Protein AF-A0A957FEI5-F1 (afdb_monomer)

Radius of gyration: 12.97 Å; Cα contacts (8 Å, |Δi|>4): 111; chains: 1; bounding box: 32×28×37 Å

Secondary structure (DSSP, 8-state):
-BEETTEE-S--------SS---S------GGG--SEEEEE-B--SSSS----TTTSS-PBPEETTEE-EEEEE----

Structure (mmCIF, N/CA/C/O backbone):
data_AF-A0A957FEI5-F1
#
_entry.id   AF-A0A957FEI5-F1
#
loop_
_atom_site.group_PDB
_atom_site.id
_atom_site.type_symbol
_atom_site.label_atom_id
_atom_site.label_alt_id
_atom_site.label_comp_id
_atom_site.label_asym_id
_atom_site.label_entity_id
_atom_site.label_seq_id
_atom_site.pdbx_PDB_ins_code
_atom_site.Cartn_x
_atom_site.Cartn_y
_atom_site.Cartn_z
_atom_site.occupancy
_atom_site.B_iso_or_equiv
_atom_site.auth_seq_id
_atom_site.auth_comp_id
_atom_site.auth_asym_id
_atom_site.auth_atom_id
_atom_site.pdbx_PDB_model_num
ATOM 1 N N . TYR A 1 1 ? -3.438 0.579 4.051 1.00 97.44 1 TYR A N 1
ATOM 2 C CA . TYR A 1 1 ? -4.366 1.715 3.936 1.00 97.44 1 TYR A CA 1
ATOM 3 C C . TYR A 1 1 ? -5.517 1.498 4.897 1.00 97.44 1 TYR A C 1
ATOM 5 O O . TYR A 1 1 ? -5.936 0.351 5.041 1.00 97.44 1 TYR A O 1
ATOM 13 N N . ALA A 1 2 ? -5.994 2.553 5.555 1.00 97.31 2 ALA A N 1
ATOM 14 C CA . ALA A 1 2 ? -7.262 2.519 6.283 1.00 97.31 2 ALA A CA 1
ATOM 15 C C . ALA A 1 2 ? -8.430 2.296 5.313 1.00 97.31 2 ALA A C 1
ATOM 17 O O . ALA A 1 2 ? -8.297 2.577 4.117 1.00 97.31 2 ALA A O 1
ATOM 18 N N . ASP A 1 3 ? -9.564 1.816 5.813 1.00 97.50 3 ASP A N 1
ATOM 19 C CA . ASP A 1 3 ? -10.818 1.879 5.072 1.00 97.50 3 ASP A CA 1
ATOM 20 C C . ASP A 1 3 ? -11.435 3.282 5.135 1.00 97.50 3 ASP A C 1
ATOM 22 O O . ASP A 1 3 ? -11.530 3.914 6.188 1.00 97.50 3 ASP A O 1
ATOM 26 N N . ALA A 1 4 ? -11.879 3.755 3.977 1.00 97.31 4 ALA A N 1
ATOM 27 C CA . ALA A 1 4 ? -12.656 4.963 3.781 1.00 97.31 4 ALA A CA 1
ATOM 28 C C . ALA A 1 4 ? -13.933 4.603 3.011 1.00 97.31 4 ALA A C 1
ATOM 30 O O . ALA A 1 4 ? -14.014 4.748 1.789 1.00 97.31 4 ALA A O 1
ATOM 31 N N . ALA A 1 5 ? -14.936 4.112 3.743 1.00 95.31 5 ALA A N 1
ATOM 32 C CA . ALA A 1 5 ? -16.241 3.719 3.210 1.00 95.31 5 ALA A CA 1
ATOM 33 C C . ALA A 1 5 ? -16.147 2.660 2.091 1.00 95.31 5 ALA A C 1
ATOM 35 O O . ALA A 1 5 ? -16.772 2.786 1.034 1.00 95.31 5 ALA A O 1
ATOM 36 N N . GLY A 1 6 ? -15.355 1.612 2.322 1.00 94.81 6 GLY A N 1
ATOM 37 C CA . GLY A 1 6 ? -15.136 0.510 1.382 1.00 94.81 6 GLY A CA 1
ATOM 38 C C . GLY A 1 6 ? -14.056 0.775 0.332 1.00 94.81 6 GLY A C 1
ATOM 39 O O . GLY A 1 6 ? -13.866 -0.047 -0.564 1.00 94.81 6 GLY A O 1
ATOM 40 N N . SER A 1 7 ? -13.366 1.914 0.406 1.00 95.88 7 SER A N 1
ATOM 41 C CA . SER A 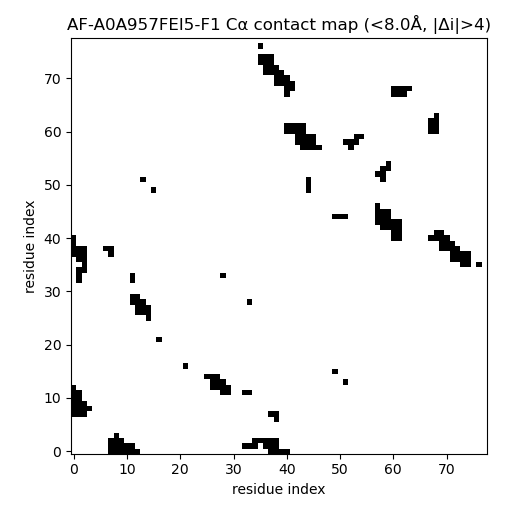1 7 ? -12.249 2.271 -0.476 1.00 95.88 7 SER A CA 1
ATOM 42 C C . SER A 1 7 ? -10.969 2.513 0.328 1.00 95.88 7 SER A C 1
ATOM 44 O O . SER A 1 7 ? -11.057 2.863 1.503 1.00 95.88 7 SER A O 1
ATOM 46 N N . PRO A 1 8 ? -9.774 2.379 -0.272 1.00 96.88 8 PRO A N 1
ATOM 47 C CA . PRO A 1 8 ? -8.533 2.754 0.398 1.00 96.88 8 PRO A CA 1
ATOM 48 C C . PRO A 1 8 ? -8.515 4.240 0.784 1.00 96.88 8 PRO A C 1
ATOM 50 O O . PRO A 1 8 ? -8.741 5.105 -0.063 1.00 96.88 8 PRO A O 1
ATOM 53 N N . GLY A 1 9 ? -8.242 4.516 2.059 1.00 96.56 9 GLY A N 1
ATOM 54 C CA . GLY A 1 9 ? -8.077 5.852 2.631 1.00 96.56 9 GLY A CA 1
ATOM 55 C C . GLY A 1 9 ? -6.610 6.195 2.888 1.00 96.56 9 GLY A C 1
ATOM 56 O O . GLY A 1 9 ? -5.779 6.117 1.988 1.00 96.56 9 GLY A O 1
ATOM 57 N N . ASP A 1 10 ? -6.284 6.559 4.127 1.00 96.75 10 ASP A N 1
ATOM 58 C CA . ASP A 1 10 ? -4.933 6.985 4.502 1.00 96.75 10 ASP A CA 1
ATOM 59 C C . ASP A 1 10 ? -3.919 5.830 4.518 1.00 96.75 10 ASP A C 1
ATOM 61 O O . ASP A 1 10 ? -4.239 4.667 4.799 1.00 96.75 10 ASP A O 1
ATOM 65 N N . ILE A 1 11 ? -2.655 6.157 4.244 1.00 96.44 11 ILE A N 1
ATOM 66 C CA . ILE A 1 11 ? -1.533 5.219 4.335 1.00 96.44 11 ILE A CA 1
ATOM 67 C C . ILE A 1 11 ? -1.148 5.062 5.804 1.00 96.44 11 ILE A C 1
ATOM 69 O O . ILE A 1 11 ? -0.722 6.011 6.450 1.00 96.44 11 ILE A O 1
ATOM 73 N N . LEU A 1 12 ? -1.276 3.841 6.322 1.00 96.69 12 LEU A N 1
ATOM 74 C CA . LEU A 1 12 ? -0.987 3.536 7.728 1.00 96.69 12 LEU A CA 1
ATOM 75 C C . LEU A 1 12 ? 0.435 3.019 7.957 1.00 96.69 12 LEU A C 1
ATOM 77 O O . LEU A 1 12 ? 0.917 3.023 9.085 1.00 96.69 12 LEU A O 1
ATOM 81 N N . GLY A 1 13 ? 1.079 2.513 6.908 1.00 95.69 13 GLY A N 1
ATOM 82 C CA . GLY A 1 13 ? 2.369 1.841 6.974 1.00 95.69 13 GLY A CA 1
ATOM 83 C C . GLY A 1 13 ? 2.710 1.163 5.652 1.00 95.69 13 GLY A C 1
ATOM 84 O O . GLY A 1 13 ? 1.838 0.971 4.801 1.00 95.69 13 GLY A O 1
ATOM 85 N N . GLN A 1 14 ? 3.981 0.809 5.493 1.00 96.50 14 GLN A N 1
ATOM 86 C CA . GLN A 1 14 ? 4.517 0.168 4.296 1.00 96.50 14 GLN A CA 1
ATOM 87 C C . GLN A 1 14 ? 5.666 -0.777 4.665 1.00 96.50 14 GLN A C 1
ATOM 89 O O . GLN A 1 14 ? 6.252 -0.665 5.744 1.00 96.50 14 GLN A O 1
ATOM 94 N N . THR A 1 15 ? 5.958 -1.721 3.775 1.00 96.31 15 THR A N 1
ATOM 95 C CA . THR A 1 15 ? 7.190 -2.511 3.809 1.00 96.31 15 THR A CA 1
ATOM 96 C C . THR A 1 15 ? 7.620 -2.816 2.379 1.00 96.31 15 THR A C 1
ATOM 98 O O . THR A 1 15 ? 6.772 -3.034 1.508 1.00 96.31 15 THR A O 1
ATOM 101 N N . TRP A 1 16 ? 8.927 -2.854 2.137 1.00 95.00 16 TRP A N 1
ATOM 102 C CA . TRP A 1 16 ? 9.470 -3.200 0.830 1.00 95.00 16 TRP A CA 1
ATOM 103 C C . TRP A 1 16 ? 9.439 -4.715 0.602 1.00 95.00 16 TRP A C 1
ATOM 105 O O . TRP A 1 16 ? 9.722 -5.506 1.505 1.00 95.00 16 TRP A O 1
ATOM 115 N N . VAL A 1 17 ? 9.143 -5.125 -0.633 1.00 94.56 17 VAL A N 1
ATOM 116 C CA . VAL A 1 17 ? 9.211 -6.522 -1.075 1.00 94.56 17 VAL A CA 1
ATOM 117 C C . VAL A 1 17 ? 9.895 -6.614 -2.438 1.00 94.56 17 VAL A C 1
ATOM 119 O O . VAL A 1 17 ? 9.607 -5.842 -3.348 1.00 94.56 17 VAL A O 1
ATOM 122 N N . ALA A 1 18 ? 10.785 -7.594 -2.602 1.00 93.81 18 ALA A N 1
ATOM 123 C CA . ALA A 1 18 ? 11.412 -7.876 -3.893 1.00 93.81 18 ALA A CA 1
ATOM 124 C C . ALA A 1 18 ? 10.399 -8.454 -4.902 1.00 93.81 18 ALA A C 1
ATOM 126 O O . ALA A 1 18 ? 9.350 -8.974 -4.522 1.00 93.81 18 ALA A O 1
ATOM 127 N N . ALA A 1 19 ? 10.740 -8.486 -6.191 1.00 92.19 19 ALA A N 1
ATOM 128 C CA . ALA A 1 19 ? 9.965 -9.259 -7.161 1.00 92.19 19 ALA A CA 1
ATOM 129 C C . ALA A 1 19 ? 9.973 -10.760 -6.801 1.00 92.19 19 ALA A C 1
ATOM 131 O O . ALA A 1 19 ? 11.034 -11.348 -6.590 1.00 92.19 19 ALA A O 1
ATOM 132 N N . GLY A 1 20 ? 8.798 -11.392 -6.748 1.00 94.56 20 GLY A N 1
ATOM 133 C CA . GLY A 1 20 ? 8.668 -12.812 -6.418 1.00 94.56 20 GLY A CA 1
ATOM 134 C C . GLY A 1 20 ? 7.414 -13.137 -5.611 1.00 94.56 20 GLY A C 1
ATOM 135 O O . GLY A 1 20 ? 6.471 -12.350 -5.560 1.00 94.56 20 GLY A O 1
ATOM 136 N N . ILE A 1 21 ? 7.409 -14.325 -5.002 1.00 95.25 21 ILE A N 1
ATOM 137 C CA . ILE A 1 21 ? 6.343 -14.785 -4.107 1.00 95.25 21 ILE A CA 1
ATOM 138 C C . ILE A 1 21 ? 6.832 -14.636 -2.670 1.00 95.25 21 ILE A C 1
ATOM 140 O O . ILE A 1 21 ? 7.876 -15.181 -2.315 1.00 95.25 21 ILE A O 1
ATOM 144 N N . HIS A 1 22 ? 6.038 -13.952 -1.852 1.00 94.81 22 HIS A N 1
ATOM 145 C CA . HIS A 1 22 ? 6.293 -13.757 -0.429 1.00 94.81 22 HIS A CA 1
ATOM 146 C C . HIS A 1 22 ? 5.143 -14.334 0.387 1.00 94.81 22 HIS A C 1
ATOM 148 O O . HIS A 1 22 ? 3.992 -14.310 -0.048 1.00 94.81 22 HIS A O 1
ATOM 154 N N . HIS A 1 23 ? 5.470 -14.834 1.571 1.00 95.75 23 HIS A N 1
ATOM 155 C CA . HIS A 1 23 ? 4.512 -15.306 2.566 1.00 95.75 23 HIS A CA 1
ATOM 156 C C . HIS A 1 23 ? 4.794 -14.575 3.876 1.00 95.75 23 HIS A C 1
ATOM 158 O O . HIS A 1 23 ? 5.920 -14.126 4.089 1.00 95.75 23 HIS A O 1
ATOM 164 N N . ASP A 1 24 ? 3.773 -14.445 4.723 1.00 94.69 24 ASP A N 1
ATOM 165 C CA . ASP A 1 24 ? 3.905 -13.894 6.077 1.00 94.69 24 ASP A CA 1
ATOM 166 C C . ASP A 1 24 ? 4.564 -12.498 6.121 1.00 94.69 24 ASP A C 1
ATOM 168 O O . ASP A 1 24 ? 5.367 -12.186 6.999 1.00 94.69 24 ASP A O 1
ATOM 172 N N . VAL A 1 25 ? 4.230 -11.643 5.144 1.00 94.94 25 VAL A N 1
ATOM 173 C CA . VAL A 1 25 ? 4.758 -10.275 5.045 1.00 94.94 25 VAL A CA 1
ATOM 174 C C . VAL A 1 25 ? 4.270 -9.447 6.231 1.00 94.94 25 VAL A C 1
ATOM 176 O O . VAL A 1 25 ? 3.072 -9.219 6.397 1.00 94.94 25 VAL A O 1
ATOM 179 N N . GLN A 1 26 ? 5.211 -8.961 7.038 1.00 95.31 26 GLN A N 1
ATOM 180 C CA . GLN A 1 26 ? 4.921 -8.120 8.191 1.00 95.31 26 GLN A CA 1
ATOM 181 C C . GLN A 1 26 ? 4.992 -6.636 7.814 1.00 95.31 26 GLN A C 1
ATOM 183 O O . GLN A 1 26 ? 5.997 -6.167 7.280 1.00 95.31 26 GLN A O 1
ATOM 188 N N . ILE A 1 27 ? 3.932 -5.893 8.133 1.00 94.25 27 ILE A N 1
ATOM 189 C CA . ILE A 1 27 ? 3.842 -4.444 7.932 1.00 94.25 27 ILE A CA 1
ATOM 190 C C . ILE A 1 27 ? 3.574 -3.797 9.287 1.00 94.25 27 ILE A C 1
ATOM 192 O O . ILE A 1 27 ? 2.586 -4.113 9.951 1.00 94.25 27 ILE A O 1
ATOM 196 N N . THR A 1 28 ? 4.446 -2.882 9.696 1.00 94.50 28 THR A N 1
ATOM 197 C CA . THR A 1 28 ? 4.199 -2.034 10.867 1.00 94.50 28 THR A CA 1
ATOM 198 C C . THR A 1 28 ? 3.260 -0.903 10.464 1.00 94.50 28 THR A C 1
ATOM 200 O O . THR A 1 28 ? 3.512 -0.230 9.466 1.00 94.50 28 THR A O 1
ATOM 203 N N . VAL A 1 29 ? 2.194 -0.685 11.238 1.00 94.12 29 VAL A N 1
ATOM 204 C CA . VAL A 1 29 ? 1.181 0.347 10.970 1.00 94.12 29 VAL A CA 1
ATOM 205 C C . VAL A 1 29 ? 0.999 1.290 12.161 1.00 94.12 29 VAL A C 1
ATOM 207 O O . VAL A 1 29 ? 1.220 0.898 13.309 1.00 94.12 29 VAL A O 1
ATOM 210 N N . ALA A 1 30 ? 0.576 2.524 11.892 1.00 93.44 30 ALA A N 1
ATOM 211 C CA . ALA A 1 30 ? 0.165 3.489 12.908 1.00 93.44 30 ALA A CA 1
ATOM 212 C C . ALA A 1 30 ? -1.139 3.031 13.587 1.00 93.44 30 ALA A C 1
ATOM 214 O O . ALA A 1 30 ? -2.198 3.010 12.962 1.00 93.44 30 ALA A O 1
ATOM 215 N N . ALA A 1 31 ? -1.049 2.620 14.857 1.00 86.94 31 ALA A N 1
ATOM 216 C CA . ALA A 1 31 ? -2.133 1.948 15.581 1.00 86.94 31 ALA A CA 1
ATOM 217 C C . ALA A 1 31 ? -3.360 2.836 15.855 1.00 86.94 31 ALA A C 1
ATOM 219 O O . ALA A 1 31 ? -4.470 2.330 15.983 1.00 86.94 31 ALA A O 1
ATOM 220 N N . ASP A 1 32 ? -3.165 4.147 15.958 1.00 91.56 32 ASP A N 1
ATOM 221 C CA . ASP A 1 32 ? -4.201 5.139 16.254 1.00 91.56 32 ASP A CA 1
ATOM 222 C C . ASP A 1 32 ? -5.126 5.443 15.066 1.00 91.56 3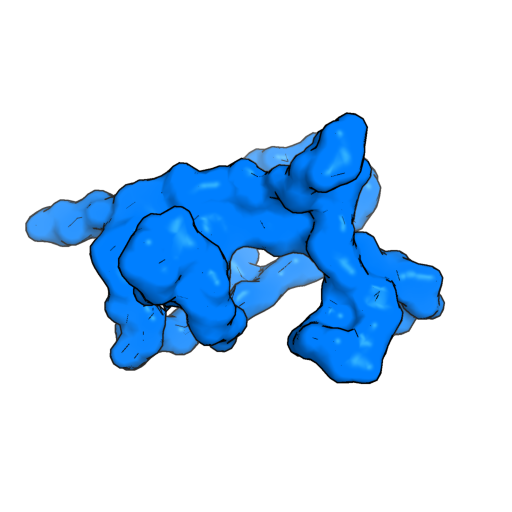2 ASP A C 1
ATOM 224 O O . ASP A 1 32 ? -6.218 5.970 15.267 1.00 91.56 32 ASP A O 1
ATOM 228 N N . ALA A 1 33 ? -4.718 5.075 13.850 1.00 87.38 33 ALA A N 1
ATOM 229 C CA . ALA A 1 33 ? -5.473 5.280 12.613 1.00 87.38 33 ALA A CA 1
ATOM 230 C C . ALA A 1 33 ? -5.993 3.964 11.993 1.00 87.38 33 ALA A C 1
ATOM 232 O O . ALA A 1 33 ? -6.457 3.937 10.850 1.00 87.38 33 ALA A O 1
ATOM 233 N N . VAL A 1 34 ? -5.915 2.854 12.735 1.00 93.06 34 VAL A N 1
ATOM 234 C CA . VAL A 1 34 ? -6.419 1.549 12.292 1.00 93.06 34 VAL A CA 1
ATOM 235 C C . VAL A 1 34 ? -7.950 1.533 12.282 1.00 93.06 34 VAL A C 1
ATOM 237 O O . VAL A 1 34 ? -8.607 2.009 13.203 1.00 93.06 34 VAL A O 1
ATOM 240 N N . THR A 1 35 ? -8.506 0.950 11.225 1.00 94.69 35 THR A N 1
ATOM 241 C CA . THR A 1 35 ? -9.941 0.709 11.018 1.00 94.69 35 THR A CA 1
ATOM 242 C C . THR A 1 35 ? -10.217 -0.797 11.039 1.00 94.69 35 THR A C 1
ATOM 244 O O . THR A 1 35 ? -9.283 -1.592 10.932 1.00 94.69 35 THR A O 1
ATOM 247 N N . ASP A 1 36 ? -11.486 -1.196 11.185 1.00 95.00 36 ASP A N 1
ATOM 248 C CA . ASP A 1 36 ? -11.882 -2.615 11.258 1.00 95.00 36 ASP A CA 1
ATOM 249 C C . ASP A 1 36 ? -11.507 -3.394 9.988 1.00 95.00 36 ASP A C 1
ATOM 251 O O . ASP A 1 36 ? -11.098 -4.552 10.060 1.00 95.00 36 ASP A O 1
ATOM 255 N N . THR A 1 37 ? -11.592 -2.736 8.831 1.00 96.50 37 THR A N 1
ATOM 256 C CA . THR A 1 37 ? -11.120 -3.243 7.542 1.00 96.50 37 THR A CA 1
ATOM 257 C C . THR A 1 37 ? -9.886 -2.456 7.122 1.00 96.50 37 THR A C 1
ATOM 259 O O . THR A 1 37 ? -9.873 -1.230 7.182 1.00 96.50 37 THR A O 1
ATOM 262 N N . LEU A 1 38 ? -8.858 -3.141 6.634 1.00 96.62 38 LEU A N 1
ATOM 263 C CA . LEU A 1 38 ? -7.690 -2.519 6.017 1.00 96.62 38 LEU A CA 1
ATOM 264 C C . LEU A 1 38 ? -7.573 -2.941 4.555 1.00 96.62 38 LEU A C 1
ATOM 266 O O . LEU A 1 38 ? -7.989 -4.031 4.167 1.00 96.62 38 LEU A O 1
ATOM 270 N N . HIS A 1 39 ? -6.937 -2.097 3.744 1.00 97.88 39 HIS A N 1
ATOM 271 C CA . HIS A 1 39 ? -6.598 -2.413 2.354 1.00 97.88 39 HIS A CA 1
ATOM 272 C C . HIS A 1 39 ? -5.082 -2.529 2.192 1.00 97.88 39 HIS A C 1
ATOM 274 O O . HIS A 1 39 ? -4.338 -1.602 2.539 1.00 97.88 39 HIS A O 1
ATOM 280 N N . VAL A 1 40 ? -4.612 -3.647 1.637 1.00 97.19 40 VAL A N 1
ATOM 281 C CA . VAL A 1 40 ? -3.238 -3.781 1.126 1.00 97.19 40 VAL A CA 1
ATOM 282 C C . VAL A 1 40 ? -3.241 -3.466 -0.361 1.00 97.19 40 VAL A C 1
ATOM 284 O O . VAL A 1 40 ? -4.062 -4.000 -1.103 1.00 97.19 40 VAL A O 1
ATOM 287 N N . ILE A 1 41 ? -2.300 -2.628 -0.793 1.00 97.88 41 ILE A N 1
ATOM 288 C CA . ILE A 1 41 ? -2.085 -2.263 -2.194 1.00 97.88 41 ILE A CA 1
ATOM 289 C C . ILE A 1 41 ? -0.603 -2.441 -2.501 1.00 97.88 41 ILE A C 1
ATOM 291 O O . ILE A 1 41 ? 0.246 -1.949 -1.754 1.00 97.88 41 ILE A O 1
ATOM 295 N N . LEU A 1 42 ? -0.294 -3.125 -3.600 1.00 97.06 42 LEU A N 1
ATOM 296 C CA . LEU A 1 42 ? 1.080 -3.244 -4.073 1.00 97.06 42 LEU A CA 1
ATOM 297 C C . LEU A 1 42 ? 1.427 -2.027 -4.939 1.00 97.06 42 LEU A C 1
ATOM 299 O O . LEU A 1 42 ? 0.681 -1.710 -5.863 1.00 97.06 42 LEU A O 1
ATOM 303 N N . HIS A 1 43 ? 2.554 -1.374 -4.666 1.00 97.44 43 HIS A N 1
ATOM 304 C CA . HIS A 1 43 ? 3.069 -0.247 -5.451 1.00 97.44 43 HIS A CA 1
ATOM 305 C C . HIS A 1 43 ? 4.334 -0.664 -6.199 1.00 97.44 43 HIS A C 1
ATOM 307 O O . HIS A 1 43 ? 5.043 -1.573 -5.761 1.00 97.44 43 HIS A O 1
ATOM 313 N N . HIS A 1 44 ? 4.576 -0.050 -7.357 1.00 96.19 44 HIS A N 1
ATOM 314 C CA . HIS A 1 44 ? 5.784 -0.285 -8.143 1.00 96.19 44 HIS A CA 1
ATOM 315 C C . HIS A 1 44 ? 6.804 0.809 -7.860 1.00 96.19 44 HIS A C 1
ATOM 317 O O . HIS A 1 44 ? 6.607 1.920 -8.337 1.00 96.19 44 HIS A O 1
ATOM 323 N N . ASP A 1 45 ? 7.880 0.451 -7.165 1.00 95.88 45 ASP A N 1
ATOM 324 C CA . ASP A 1 45 ? 9.092 1.266 -7.036 1.00 95.88 45 ASP A CA 1
ATOM 325 C C . ASP A 1 45 ? 9.705 1.484 -8.432 1.00 95.88 45 ASP A C 1
ATOM 327 O O . ASP A 1 45 ? 10.355 0.599 -9.000 1.00 95.88 45 ASP A O 1
ATOM 331 N N . ALA A 1 46 ? 9.361 2.611 -9.056 1.00 95.88 46 ALA A N 1
ATOM 332 C CA . ALA A 1 46 ? 9.591 2.828 -10.483 1.00 95.88 46 ALA A CA 1
ATOM 333 C C . ALA A 1 46 ? 10.935 3.503 -10.784 1.00 95.88 46 ALA A C 1
ATOM 335 O O . ALA A 1 46 ? 11.444 3.358 -11.901 1.00 95.88 46 ALA A O 1
ATOM 336 N N . ASP A 1 47 ? 11.512 4.213 -9.821 1.00 95.62 47 ASP A N 1
ATOM 337 C CA . ASP A 1 47 ? 12.858 4.788 -9.893 1.00 95.62 47 ASP A CA 1
ATOM 338 C C . ASP A 1 47 ? 13.921 3.915 -9.204 1.00 95.62 47 ASP A C 1
ATOM 340 O O . ASP A 1 47 ? 15.117 4.140 -9.414 1.00 95.62 47 ASP A O 1
A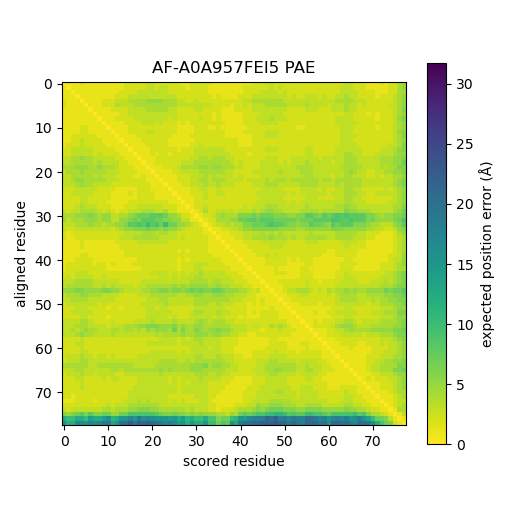TOM 344 N N . SER A 1 48 ? 13.501 2.832 -8.539 1.00 92.69 48 SER A N 1
ATOM 345 C CA . SER A 1 48 ? 14.357 1.790 -7.960 1.00 92.69 48 SER A CA 1
ATOM 346 C C . SER A 1 48 ? 15.231 2.281 -6.806 1.00 92.69 48 SER A C 1
ATOM 348 O O . SER A 1 48 ? 16.331 1.748 -6.601 1.00 92.69 48 SER A O 1
ATOM 350 N N . ASP A 1 49 ? 14.779 3.294 -6.068 1.00 94.38 49 ASP A N 1
ATOM 351 C CA . ASP A 1 49 ? 15.520 3.883 -4.951 1.00 94.38 49 ASP A CA 1
ATOM 352 C C . ASP A 1 49 ? 15.121 3.313 -3.572 1.00 94.38 49 ASP A C 1
ATOM 354 O O . ASP A 1 49 ? 15.807 3.577 -2.580 1.00 94.38 49 ASP A O 1
ATOM 358 N N . GLN A 1 50 ? 14.096 2.449 -3.532 1.00 93.44 50 GLN A N 1
ATOM 359 C CA . GLN A 1 50 ? 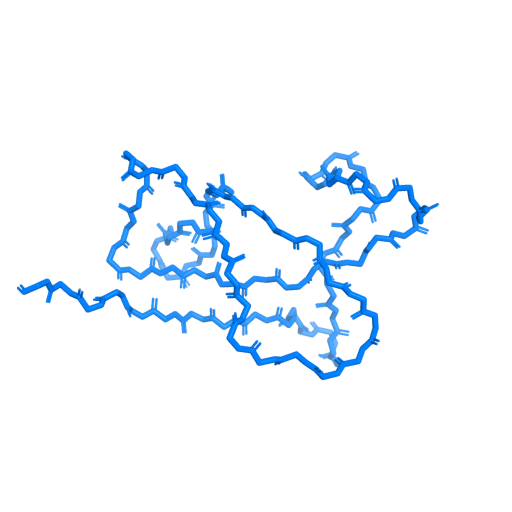13.517 1.819 -2.336 1.00 93.44 50 GLN A CA 1
ATOM 360 C C . GLN A 1 50 ? 12.896 2.792 -1.32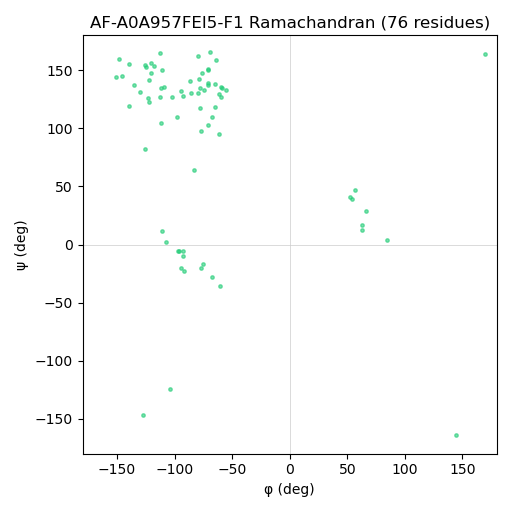6 1.00 93.44 50 GLN A C 1
ATOM 362 O O . GLN A 1 50 ? 12.573 2.384 -0.202 1.00 93.44 50 GLN A O 1
ATOM 367 N N . ASN A 1 51 ? 12.706 4.050 -1.701 1.00 94.44 51 ASN A N 1
ATOM 368 C CA . ASN A 1 51 ? 11.841 4.953 -0.968 1.00 94.44 51 ASN A CA 1
ATOM 369 C C . ASN A 1 51 ? 10.389 4.678 -1.352 1.00 94.44 51 ASN A C 1
ATOM 371 O O . ASN A 1 51 ? 10.102 3.962 -2.303 1.00 94.44 51 ASN A O 1
ATOM 375 N N . PHE A 1 52 ? 9.469 5.162 -0.518 1.00 95.88 52 PHE A N 1
ATOM 376 C CA . PHE A 1 52 ? 8.049 5.071 -0.812 1.00 95.88 52 PHE A CA 1
ATOM 377 C C . PHE A 1 52 ? 7.510 6.468 -1.087 1.00 95.88 52 PHE A C 1
ATOM 379 O O . PHE A 1 52 ? 7.300 7.245 -0.152 1.00 95.88 52 PHE A O 1
ATOM 386 N N . ASP A 1 53 ? 7.273 6.755 -2.360 1.00 96.50 53 ASP A N 1
ATOM 387 C CA . ASP A 1 53 ? 7.053 8.111 -2.862 1.00 96.50 53 ASP A CA 1
ATOM 388 C C . ASP A 1 53 ? 5.596 8.406 -3.248 1.00 96.50 53 ASP A C 1
ATOM 390 O O . ASP A 1 53 ? 5.261 9.497 -3.709 1.00 96.50 53 ASP A O 1
ATOM 394 N N . TYR A 1 54 ? 4.679 7.462 -3.052 1.00 97.00 54 TYR A N 1
ATOM 395 C CA . TYR A 1 54 ? 3.254 7.695 -3.291 1.00 97.00 54 TYR A CA 1
ATOM 396 C C . TYR A 1 54 ? 2.650 8.630 -2.220 1.00 97.00 54 TYR A C 1
ATOM 398 O O . TYR A 1 54 ? 2.913 8.440 -1.029 1.00 97.00 54 TYR A O 1
ATOM 406 N N . PRO A 1 55 ? 1.765 9.583 -2.583 1.00 95.88 55 PRO A N 1
ATOM 407 C CA . PRO A 1 55 ? 1.141 9.779 -3.899 1.00 95.88 55 PRO A CA 1
ATOM 408 C C . PRO A 1 55 ? 1.870 10.736 -4.846 1.00 95.88 55 PRO A C 1
ATOM 410 O O . PRO A 1 55 ? 1.437 10.893 -5.987 1.00 95.88 55 PRO A O 1
ATOM 413 N N . ASP A 1 56 ? 2.931 11.393 -4.388 1.00 95.12 56 ASP A N 1
ATOM 414 C CA . ASP A 1 56 ? 3.500 12.558 -5.072 1.00 95.12 56 ASP A CA 1
ATOM 415 C C . ASP A 1 56 ? 4.641 12.215 -6.050 1.00 95.12 56 ASP A C 1
ATOM 417 O O . ASP A 1 56 ? 5.060 13.075 -6.829 1.00 95.12 56 ASP A O 1
ATOM 421 N N . GLY A 1 57 ? 5.132 10.974 -6.041 1.00 95.38 57 GLY A N 1
ATOM 422 C CA . GLY A 1 57 ? 6.268 10.519 -6.839 1.00 95.38 57 GLY A CA 1
ATOM 423 C C . GLY A 1 57 ? 6.005 9.270 -7.682 1.00 95.38 57 GLY A C 1
ATOM 424 O O . GLY A 1 57 ? 4.932 9.092 -8.267 1.00 95.38 57 GLY A O 1
ATOM 425 N N . ALA A 1 58 ? 7.040 8.445 -7.846 1.00 96.75 58 ALA A N 1
ATOM 426 C CA . ALA A 1 58 ? 7.091 7.430 -8.900 1.00 96.75 58 ALA A CA 1
ATOM 427 C C . ALA A 1 58 ? 6.242 6.174 -8.600 1.00 96.75 58 ALA A 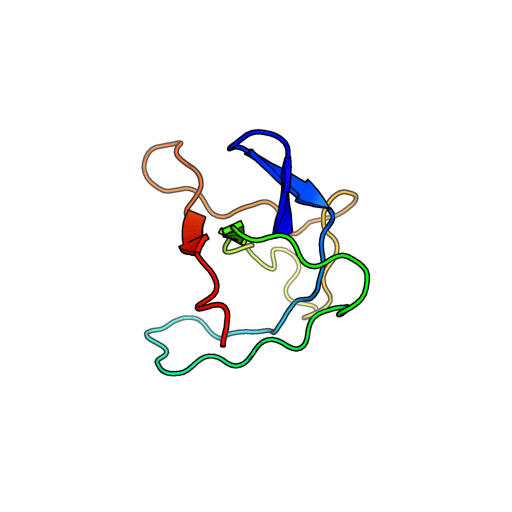C 1
ATOM 429 O O . ALA A 1 58 ? 5.814 5.475 -9.531 1.00 96.75 58 ALA A O 1
ATOM 430 N N . ASP A 1 59 ? 5.919 5.947 -7.327 1.00 97.50 59 ASP A N 1
ATOM 431 C CA . ASP A 1 59 ? 5.414 4.677 -6.801 1.00 97.50 59 ASP A CA 1
ATOM 432 C C . ASP A 1 59 ? 3.921 4.482 -6.984 1.00 97.50 59 ASP A C 1
ATOM 434 O O . ASP A 1 59 ? 3.144 4.387 -6.041 1.00 97.50 59 ASP A O 1
ATOM 438 N N . ASN A 1 60 ? 3.480 4.414 -8.228 1.00 97.06 60 ASN A N 1
ATOM 439 C CA . ASN A 1 60 ? 2.070 4.231 -8.524 1.00 97.06 60 ASN A CA 1
ATOM 440 C C . ASN A 1 60 ? 1.596 2.803 -8.171 1.00 97.06 60 ASN A C 1
ATOM 442 O O . ASN A 1 60 ? 2.376 1.845 -8.264 1.00 97.06 60 ASN A O 1
ATOM 446 N N . PRO A 1 61 ? 0.306 2.614 -7.817 1.00 97.56 61 PRO A N 1
ATOM 447 C CA . PRO A 1 61 ? -0.251 1.290 -7.571 1.00 97.56 61 PRO A CA 1
ATOM 448 C C . PRO A 1 61 ? -0.041 0.356 -8.767 1.00 97.56 61 PRO A C 1
ATOM 450 O O . PRO A 1 61 ? -0.349 0.709 -9.912 1.00 97.56 61 PRO A O 1
ATOM 453 N N . LEU A 1 62 ? 0.426 -0.865 -8.508 1.00 96.25 62 LEU A N 1
ATOM 454 C CA . LEU A 1 62 ? 0.542 -1.894 -9.532 1.00 96.25 62 LEU A CA 1
ATOM 455 C C . LEU A 1 62 ? -0.838 -2.284 -10.045 1.00 96.25 62 LEU A C 1
ATOM 457 O O . LEU A 1 62 ? -1.790 -2.473 -9.286 1.00 96.25 62 LEU A O 1
ATOM 461 N N . GLN A 1 63 ? -0.931 -2.453 -11.362 1.00 96.19 63 GLN A N 1
ATOM 462 C CA . GLN A 1 63 ? -2.175 -2.799 -12.031 1.00 96.19 63 GLN A CA 1
ATOM 463 C C . GLN A 1 63 ? -2.036 -4.088 -12.828 1.00 96.19 63 GLN A C 1
ATOM 465 O O . GLN A 1 63 ? -1.054 -4.314 -13.534 1.00 96.19 63 GLN A O 1
ATOM 470 N N . ARG A 1 64 ? -3.090 -4.902 -12.799 1.00 94.94 64 ARG A N 1
ATOM 471 C CA . ARG A 1 64 ? -3.282 -6.040 -13.698 1.00 94.94 64 ARG A CA 1
ATOM 472 C C . ARG A 1 64 ? -4.599 -5.857 -14.432 1.00 94.94 64 ARG A C 1
ATOM 474 O O . ARG A 1 64 ? -5.638 -5.673 -13.811 1.00 94.94 64 ARG A O 1
ATOM 481 N N . ASN A 1 65 ? -4.576 -5.900 -15.765 1.00 96.12 65 ASN A N 1
ATOM 482 C CA . ASN A 1 65 ? -5.768 -5.671 -16.595 1.00 96.12 65 ASN A CA 1
ATOM 483 C C . ASN A 1 65 ? -6.501 -4.357 -16.252 1.00 96.12 65 ASN A C 1
ATOM 485 O O . ASN A 1 65 ? -7.730 -4.332 -16.208 1.00 96.12 65 ASN A O 1
ATOM 489 N N . ARG A 1 66 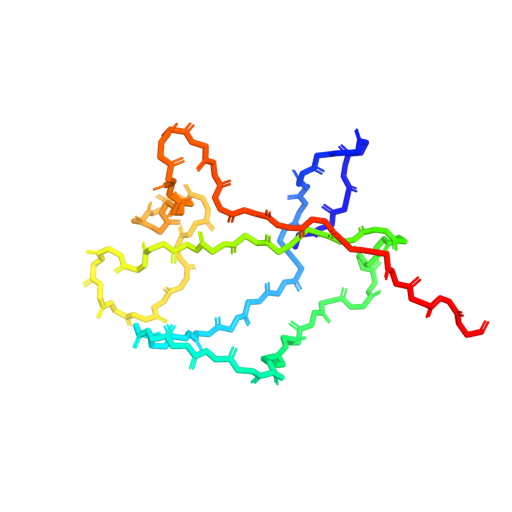? -5.747 -3.276 -15.997 1.00 94.88 66 ARG A N 1
ATOM 490 C CA . ARG A 1 66 ? -6.254 -1.951 -15.577 1.00 94.88 66 ARG A CA 1
ATOM 491 C C . ARG A 1 66 ? -6.993 -1.926 -14.231 1.00 94.88 66 ARG A C 1
ATOM 493 O O . ARG A 1 66 ? -7.713 -0.976 -13.953 1.00 94.88 66 ARG A O 1
ATOM 500 N N . HIS A 1 67 ? -6.833 -2.960 -13.411 1.00 95.38 67 HIS A N 1
ATOM 501 C CA . HIS A 1 67 ? -7.331 -2.988 -12.041 1.00 95.38 67 HIS A CA 1
ATOM 502 C C . HIS A 1 67 ? -6.146 -2.962 -11.088 1.00 95.38 67 HIS A C 1
ATOM 504 O O . HIS A 1 67 ? -5.173 -3.688 -11.303 1.00 95.38 67 HIS A O 1
ATOM 510 N N . ILE A 1 68 ? -6.233 -2.133 -10.050 1.00 96.12 68 ILE A N 1
ATOM 511 C CA . ILE A 1 68 ? -5.231 -2.084 -8.986 1.00 96.12 68 ILE A CA 1
ATOM 512 C C . ILE A 1 68 ? -5.150 -3.458 -8.318 1.00 96.12 68 ILE A C 1
ATOM 514 O O . ILE A 1 68 ? -6.174 -4.088 -8.037 1.00 96.12 68 ILE A O 1
ATOM 518 N N . ILE A 1 69 ? -3.928 -3.922 -8.073 1.00 95.94 69 ILE A N 1
ATOM 519 C CA . ILE A 1 69 ? -3.670 -5.103 -7.257 1.00 95.94 69 ILE A CA 1
ATOM 520 C C . ILE A 1 69 ? -3.830 -4.685 -5.798 1.00 95.94 69 ILE A C 1
ATOM 522 O O . ILE A 1 69 ? -2.925 -4.106 -5.196 1.00 95.94 69 ILE A O 1
ATOM 526 N N . GLN A 1 70 ? -5.009 -4.970 -5.256 1.00 96.19 70 GLN A N 1
ATOM 527 C CA . GLN A 1 70 ? -5.363 -4.682 -3.875 1.00 96.19 70 GLN A CA 1
ATOM 528 C C . GLN A 1 70 ? -6.159 -5.826 -3.256 1.00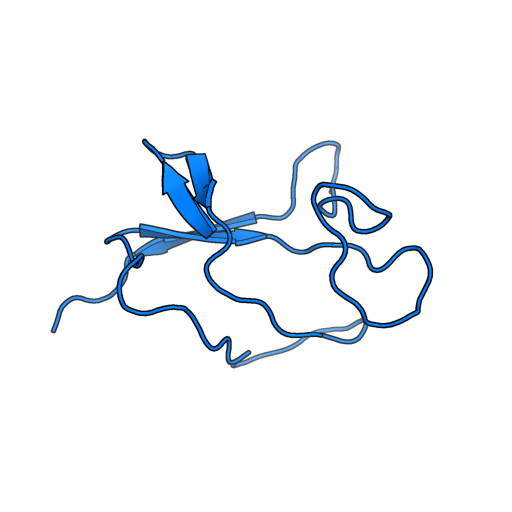 96.19 70 GLN A C 1
ATOM 530 O O . GLN A 1 70 ? -6.827 -6.583 -3.966 1.00 96.19 70 GLN A O 1
ATOM 535 N N . ALA A 1 71 ? -6.106 -5.919 -1.933 1.00 96.38 71 ALA A N 1
ATOM 536 C CA . ALA A 1 71 ? -6.908 -6.844 -1.151 1.00 96.38 71 ALA A CA 1
ATOM 537 C C . ALA A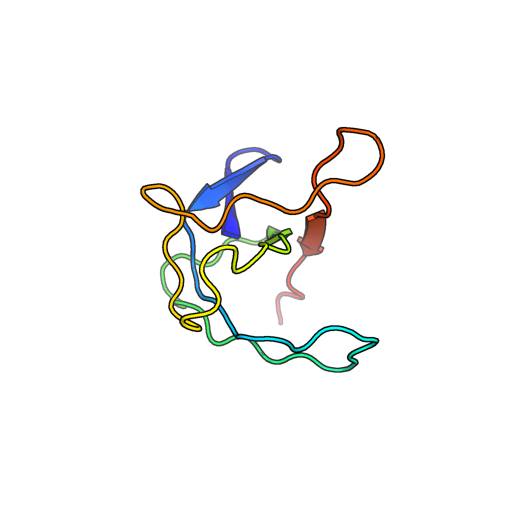 1 71 ? -7.405 -6.153 0.130 1.00 96.38 71 ALA A C 1
ATOM 539 O O . ALA A 1 71 ? -6.570 -5.727 0.937 1.00 96.38 71 ALA A O 1
ATOM 540 N N . PRO A 1 72 ? -8.730 -6.038 0.332 1.00 96.88 72 PRO A N 1
ATOM 541 C CA . PRO A 1 72 ? -9.285 -5.709 1.634 1.00 96.88 72 PRO A CA 1
ATOM 542 C C . PRO A 1 72 ? -9.233 -6.933 2.554 1.00 96.88 72 PRO A C 1
ATOM 544 O O . PRO A 1 72 ? -9.367 -8.072 2.096 1.00 96.88 72 PRO A O 1
ATOM 547 N N . PHE A 1 73 ? -9.061 -6.701 3.847 1.00 95.31 73 PHE A N 1
ATOM 548 C CA . PHE A 1 73 ? -9.155 -7.730 4.875 1.00 95.31 73 PHE A CA 1
ATOM 549 C C . PHE A 1 73 ? -9.627 -7.120 6.189 1.00 95.31 73 PHE A C 1
ATOM 551 O O . PHE A 1 73 ? -9.256 -5.998 6.536 1.00 95.31 73 PHE A O 1
ATOM 558 N N . ASP A 1 74 ? -10.426 -7.887 6.918 1.00 95.31 74 ASP A N 1
ATOM 559 C CA . ASP A 1 74 ? -10.900 -7.488 8.233 1.00 95.31 74 ASP A CA 1
ATOM 560 C C . ASP A 1 74 ? -9.884 -7.884 9.294 1.00 95.31 74 ASP A C 1
ATOM 562 O O . ASP A 1 74 ? -9.279 -8.964 9.256 1.00 95.31 74 ASP A O 1
ATOM 566 N N . LEU A 1 75 ? -9.707 -7.001 10.265 1.00 90.00 75 LEU A N 1
ATOM 567 C CA . LEU A 1 75 ? -8.976 -7.321 11.468 1.00 90.00 75 LEU A CA 1
ATOM 568 C C . LEU A 1 75 ? -9.842 -8.212 12.343 1.00 90.00 75 LEU A C 1
ATOM 570 O O . LEU A 1 75 ? -11.015 -7.945 12.599 1.00 90.00 75 LEU A O 1
ATOM 574 N N . LEU A 1 76 ? -9.231 -9.279 12.841 1.00 85.81 76 LEU A N 1
ATOM 575 C CA . LEU A 1 76 ? -9.840 -10.054 13.903 1.00 85.81 76 LEU A CA 1
ATOM 576 C C . LEU A 1 76 ? -9.776 -9.198 15.166 1.00 85.81 76 LEU A C 1
ATOM 578 O O . LEU A 1 76 ? -8.713 -9.054 15.773 1.00 85.81 76 LEU A O 1
ATOM 582 N N . THR A 1 77 ? -10.903 -8.600 15.542 1.00 69.94 77 THR A N 1
ATOM 583 C CA . THR A 1 77 ? -11.049 -8.045 16.886 1.00 69.94 77 THR A CA 1
ATOM 584 C C . THR A 1 77 ? -10.853 -9.177 17.901 1.00 69.94 77 THR A C 1
ATOM 586 O O . THR A 1 77 ? -11.403 -10.261 17.674 1.00 69.94 77 THR A O 1
ATOM 589 N N . PRO A 1 78 ? -10.071 -8.957 18.975 1.00 60.38 78 PRO A N 1
ATOM 590 C CA . PRO A 1 78 ? -9.875 -9.948 20.031 1.00 60.38 78 PRO A CA 1
ATOM 591 C C . PRO A 1 78 ? -11.182 -10.452 20.652 1.00 60.38 78 PRO A C 1
ATOM 593 O O . PRO A 1 78 ? -12.142 -9.651 20.747 1.00 60.38 78 PRO A O 1
#

Sequence (78 aa):
YADAAGSPGDILGQTWVAAGIHHDVQITVAADAVTDTLHVILHHDADSDQNFDYPDGADNPLQRNRHIIQAPFDLLTP

Solvent-accessible surface area (backbone atoms only — not comparable to full-atom values): 5107 Å² total; per-residue (Å²): 45,18,54,49,93,91,38,76,49,56,82,41,56,69,70,91,77,75,94,79,90,84,74,90,81,77,63,64,60,50,76,91,66,64,50,66,39,34,29,51,70,50,60,38,66,67,81,70,78,84,65,85,40,58,90,87,52,64,27,48,71,35,64,56,96,89,36,71,48,63,48,77,47,71,60,83,76,131

Foldseek 3Di:
DADDPNDADDDFWDDDDDPDDDDPDDTDGDPVRHDQKHKDFAWDPQVPPPDDCPPPDDTHTDDDPNHGPMDMDGDDDD

pLDDT: mean 94.47, std 5.31, range [60.38, 97.88]

Mean predicted aligned error: 3.0 Å